Protein AF-A0A0G1K4P2-F1 (afdb_monomer)

Secondary structure (DSSP, 8-state):
---HHHHHHHHHHHHHHHTT--EEEEEEGGGGT-SS-SEEEEEEEES--HHHHHHHHHHHHSS--SSEEEEEETTS-------

Radius of gyration: 13.03 Å; Cα contacts (8 Å, |Δi|>4): 101; chains: 1; bounding box: 28×40×28 Å

Structure (mmCIF, N/CA/C/O backbone):
data_AF-A0A0G1K4P2-F1
#
_entry.id   AF-A0A0G1K4P2-F1
#
loop_
_atom_site.group_PDB
_atom_site.id
_atom_site.type_symbol
_atom_site.label_atom_id
_atom_site.label_alt_id
_atom_site.label_comp_id
_atom_site.label_asym_id
_atom_site.label_entity_id
_atom_site.label_seq_id
_atom_site.pdbx_PDB_ins_code
_atom_site.Cartn_x
_atom_site.Cartn_y
_atom_site.Cartn_z
_atom_site.occupancy
_atom_site.B_iso_or_equiv
_atom_site.auth_seq_id
_atom_site.auth_comp_id
_atom_site.auth_asym_id
_atom_site.auth_atom_id
_atom_site.pdbx_PDB_model_num
ATOM 1 N N . MET A 1 1 ? 14.752 -7.034 -8.127 1.00 88.62 1 MET A N 1
ATOM 2 C CA . MET A 1 1 ? 14.058 -6.879 -6.831 1.00 88.62 1 MET A CA 1
ATOM 3 C C . MET A 1 1 ? 13.504 -5.469 -6.752 1.00 88.62 1 MET A C 1
ATOM 5 O O . MET A 1 1 ? 14.030 -4.594 -7.435 1.00 88.62 1 MET A O 1
ATOM 9 N N . ILE A 1 2 ? 12.475 -5.226 -5.940 1.00 92.31 2 ILE A N 1
ATOM 10 C CA . ILE A 1 2 ? 11.949 -3.873 -5.735 1.00 92.31 2 ILE A CA 1
ATOM 11 C C . ILE A 1 2 ? 13.021 -2.925 -5.182 1.00 92.31 2 ILE A C 1
ATOM 13 O O . ILE A 1 2 ? 13.743 -3.253 -4.242 1.00 92.31 2 ILE A O 1
ATOM 17 N N . GLU A 1 3 ? 13.121 -1.735 -5.773 1.00 93.0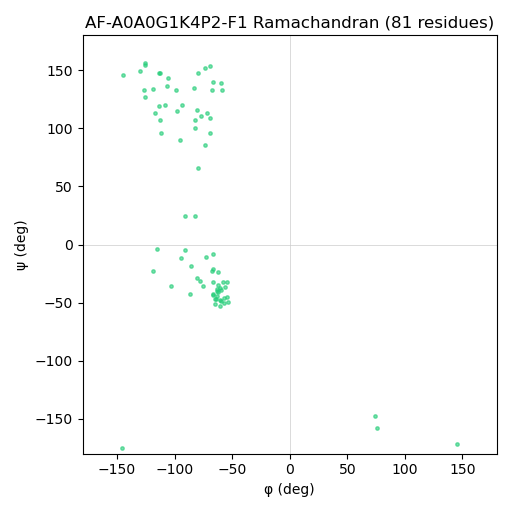6 3 GLU A N 1
ATOM 18 C CA . GLU A 1 3 ? 14.075 -0.715 -5.339 1.00 93.06 3 GLU A CA 1
ATOM 19 C C . GLU A 1 3 ? 13.570 0.055 -4.108 1.00 93.06 3 GLU A C 1
ATOM 21 O O . GLU A 1 3 ? 12.379 0.350 -3.968 1.00 93.06 3 GLU A O 1
ATOM 26 N N . GLU A 1 4 ? 14.495 0.475 -3.243 1.00 93.25 4 GLU A N 1
ATOM 27 C CA . GLU A 1 4 ? 14.206 1.172 -1.980 1.00 93.25 4 GLU A CA 1
ATOM 28 C C . GLU A 1 4 ? 13.403 2.472 -2.156 1.00 93.25 4 GLU A C 1
ATOM 30 O O . GLU A 1 4 ? 12.563 2.824 -1.319 1.00 93.25 4 GLU A O 1
ATOM 35 N N . GLN A 1 5 ? 13.597 3.170 -3.276 1.00 95.25 5 GLN A N 1
ATOM 36 C CA . GLN A 1 5 ? 12.828 4.372 -3.598 1.00 95.25 5 GLN A CA 1
ATOM 37 C C . GLN A 1 5 ? 11.321 4.090 -3.700 1.00 95.25 5 GLN A C 1
ATOM 39 O O . GLN A 1 5 ? 10.504 4.891 -3.237 1.00 95.25 5 GLN A O 1
ATOM 44 N N . TYR A 1 6 ? 10.942 2.929 -4.239 1.00 94.38 6 TYR A N 1
ATOM 45 C CA . TYR A 1 6 ? 9.546 2.521 -4.362 1.00 94.38 6 TYR A CA 1
ATOM 46 C C . TYR A 1 6 ? 8.975 2.085 -3.014 1.00 94.38 6 TYR A C 1
ATOM 48 O O . TYR A 1 6 ? 7.835 2.428 -2.710 1.00 94.38 6 TYR A O 1
ATOM 56 N N . LEU A 1 7 ? 9.781 1.444 -2.162 1.00 93.06 7 LEU A N 1
ATOM 57 C CA . LEU A 1 7 ? 9.409 1.123 -0.778 1.00 93.06 7 LEU A CA 1
ATOM 58 C C . LEU A 1 7 ? 9.091 2.385 0.030 1.00 93.06 7 LEU A C 1
ATOM 60 O O . LEU A 1 7 ? 8.043 2.493 0.669 1.00 93.06 7 LEU A O 1
ATOM 64 N N . THR A 1 8 ? 9.978 3.376 -0.051 1.00 93.25 8 THR A N 1
ATOM 65 C CA . THR A 1 8 ? 9.819 4.663 0.635 1.00 93.25 8 THR A CA 1
ATOM 66 C C . THR A 1 8 ? 8.593 5.412 0.122 1.00 93.25 8 THR A C 1
ATOM 68 O O . THR A 1 8 ? 7.833 6.000 0.902 1.00 93.25 8 THR A O 1
ATOM 71 N N . LYS A 1 9 ? 8.363 5.363 -1.197 1.00 94.31 9 LYS A N 1
ATOM 72 C CA . LYS A 1 9 ? 7.190 5.974 -1.814 1.00 94.31 9 LYS A CA 1
ATOM 73 C C . LYS A 1 9 ? 5.899 5.293 -1.362 1.00 94.31 9 LYS A C 1
ATOM 75 O O . LYS A 1 9 ? 4.984 6.010 -0.969 1.00 94.31 9 LYS A O 1
ATOM 80 N N . LEU A 1 10 ? 5.836 3.960 -1.363 1.00 93.81 10 LEU A N 1
ATOM 81 C CA . LEU A 1 10 ? 4.671 3.200 -0.892 1.00 93.81 10 LEU A CA 1
ATOM 82 C C . LEU A 1 10 ? 4.333 3.548 0.552 1.00 93.81 10 LEU A C 1
ATOM 84 O O . LEU A 1 10 ? 3.200 3.932 0.831 1.00 93.81 10 LEU A O 1
ATOM 88 N N . LYS A 1 11 ? 5.328 3.509 1.444 1.00 90.50 11 LYS A N 1
ATOM 89 C CA . LYS A 1 11 ? 5.151 3.890 2.848 1.00 90.50 11 LYS A CA 1
ATOM 90 C C . LYS A 1 11 ? 4.546 5.289 2.980 1.00 90.50 11 LYS A C 1
ATOM 92 O O . LYS A 1 11 ? 3.535 5.456 3.652 1.00 90.50 11 LYS A O 1
ATOM 97 N N . SER A 1 12 ? 5.115 6.269 2.276 1.00 91.81 12 SER A N 1
ATOM 98 C CA . SER A 1 12 ? 4.638 7.657 2.319 1.00 91.81 12 SER A CA 1
ATOM 99 C C . SER A 1 12 ? 3.204 7.805 1.796 1.00 91.81 12 SER A C 1
ATOM 101 O O . SER A 1 12 ? 2.419 8.561 2.360 1.00 91.81 12 SER A O 1
ATOM 103 N N . LEU A 1 13 ? 2.855 7.107 0.709 1.00 93.38 13 LEU A N 1
ATOM 104 C CA . LEU A 1 13 ? 1.508 7.148 0.132 1.00 93.38 13 LEU A CA 1
ATOM 105 C C . LEU A 1 13 ? 0.475 6.527 1.072 1.00 93.38 13 LEU A C 1
ATOM 107 O O . LEU A 1 13 ? -0.599 7.095 1.261 1.00 93.38 13 LEU A O 1
ATOM 111 N N . ILE A 1 14 ? 0.817 5.398 1.692 1.00 91.44 14 ILE A N 1
ATOM 112 C CA . ILE A 1 14 ? -0.059 4.724 2.648 1.00 91.44 14 ILE A CA 1
ATOM 113 C C . ILE A 1 14 ? -0.267 5.616 3.873 1.00 91.44 14 ILE A C 1
ATOM 115 O O . ILE A 1 14 ? -1.412 5.918 4.196 1.00 91.44 14 ILE A O 1
ATOM 119 N N . GLU A 1 15 ? 0.806 6.128 4.487 1.00 89.12 15 GLU A N 1
ATOM 120 C CA . GLU A 1 15 ? 0.738 7.043 5.640 1.00 89.12 15 GLU A CA 1
ATOM 121 C C . GLU A 1 15 ? -0.092 8.306 5.344 1.00 89.12 15 GLU A C 1
ATOM 123 O O . GLU A 1 15 ? -0.835 8.777 6.203 1.00 89.12 15 GLU A O 1
ATOM 128 N N . GLN A 1 16 ? -0.030 8.845 4.121 1.00 91.31 16 GLN A N 1
ATOM 129 C CA . GLN A 1 16 ? -0.868 9.982 3.716 1.00 91.31 16 GLN A CA 1
ATOM 130 C C . GLN A 1 16 ? -2.360 9.640 3.648 1.00 91.31 16 GLN A C 1
ATOM 132 O O . GLN A 1 16 ? -3.189 10.519 3.881 1.00 91.31 16 GLN A O 1
ATOM 137 N N . LYS A 1 17 ? -2.713 8.397 3.303 1.00 89.56 17 LYS A N 1
ATOM 138 C CA . LYS A 1 17 ? -4.107 7.961 3.150 1.00 89.56 17 LYS A CA 1
ATOM 139 C C . LYS A 1 17 ? -4.733 7.493 4.452 1.00 89.56 17 LYS A C 1
ATOM 141 O O . LYS A 1 17 ? -5.871 7.857 4.728 1.00 89.56 17 LYS A O 1
ATOM 146 N N . ILE A 1 18 ? -4.001 6.727 5.253 1.00 87.81 18 ILE A N 1
ATOM 147 C CA . ILE A 1 18 ? -4.525 6.185 6.513 1.00 87.81 18 ILE A CA 1
ATOM 148 C C . ILE A 1 18 ? -4.186 7.051 7.727 1.00 87.81 18 ILE A C 1
ATOM 150 O O . ILE A 1 18 ? -4.732 6.830 8.800 1.00 87.81 18 ILE A O 1
ATOM 154 N N . GLY A 1 19 ? -3.298 8.038 7.590 1.00 83.88 19 GLY A N 1
ATOM 155 C CA . GLY A 1 19 ? -2.840 8.858 8.705 1.00 83.88 19 GLY A CA 1
ATOM 156 C C . GLY A 1 19 ? -1.880 8.106 9.631 1.00 83.88 19 GLY A C 1
ATOM 157 O O . GLY A 1 19 ? -1.087 7.275 9.197 1.00 83.88 19 GLY A O 1
ATOM 158 N N . LYS A 1 20 ? -1.92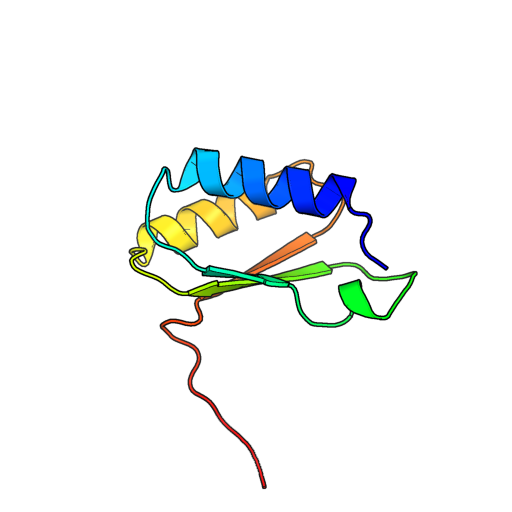8 8.427 10.930 1.00 76.44 20 LYS A N 1
ATOM 159 C CA . LYS A 1 20 ? -1.046 7.845 11.963 1.00 76.44 20 LYS A CA 1
ATOM 160 C C . LYS A 1 20 ? -1.631 6.593 12.627 1.00 76.44 20 LYS A C 1
ATOM 162 O O . LYS A 1 20 ? -1.288 6.303 13.773 1.00 76.44 20 LYS A O 1
ATOM 167 N N . GLU A 1 21 ? -2.532 5.891 11.945 1.00 81.19 21 GLU A N 1
ATOM 168 C CA . GLU A 1 21 ? -3.100 4.650 12.470 1.00 81.19 21 GLU A CA 1
ATOM 169 C C . GLU A 1 21 ? -1.987 3.618 12.723 1.00 81.19 21 GLU A C 1
ATOM 171 O O . GLU A 1 21 ? -1.055 3.507 11.916 1.00 81.19 21 GLU A O 1
ATOM 176 N N . PRO A 1 22 ? -2.037 2.864 13.836 1.00 82.75 22 PRO A N 1
ATOM 177 C CA . PRO A 1 22 ? -1.030 1.865 14.156 1.00 82.75 22 PRO A CA 1
ATOM 178 C C . PRO A 1 22 ? -1.212 0.642 13.251 1.00 82.75 22 PRO A C 1
ATOM 180 O O . PRO A 1 22 ? -1.876 -0.331 13.612 1.00 82.75 22 PRO A O 1
ATOM 183 N N . VAL A 1 23 ? -0.612 0.698 12.063 1.00 89.25 23 VAL A N 1
ATOM 184 C CA . VAL A 1 23 ? -0.590 -0.408 11.104 1.00 89.25 23 VAL A CA 1
ATOM 185 C C . VAL A 1 23 ? 0.816 -0.962 10.922 1.00 89.25 23 VAL A C 1
ATOM 187 O O . VAL A 1 23 ? 1.814 -0.240 10.978 1.00 89.25 23 VAL A O 1
ATOM 190 N N . LYS A 1 24 ? 0.894 -2.261 10.660 1.00 90.88 24 LYS A N 1
ATOM 191 C CA . LYS A 1 24 ? 2.078 -2.913 10.114 1.00 90.88 24 LYS A CA 1
ATOM 192 C C . LYS A 1 24 ? 1.884 -3.073 8.617 1.00 90.88 24 LYS A C 1
ATOM 194 O O . LYS A 1 24 ? 0.838 -3.537 8.171 1.00 90.88 24 LYS A O 1
ATOM 199 N N . ILE A 1 25 ? 2.916 -2.707 7.868 1.00 90.19 25 ILE A N 1
ATOM 200 C CA . ILE A 1 25 ? 2.975 -2.865 6.418 1.00 90.19 25 ILE A CA 1
ATOM 201 C C . ILE A 1 25 ? 4.147 -3.781 6.115 1.00 90.19 25 ILE A C 1
ATOM 203 O O . ILE A 1 25 ? 5.239 -3.597 6.659 1.00 90.19 25 ILE A O 1
ATOM 207 N N . PHE A 1 26 ? 3.927 -4.756 5.250 1.00 90.62 26 PHE A N 1
ATOM 208 C CA . PHE A 1 26 ? 4.964 -5.672 4.813 1.00 90.62 26 PHE A CA 1
ATOM 209 C C . PHE A 1 26 ? 4.745 -6.039 3.354 1.00 90.62 26 PHE A C 1
ATOM 211 O O . P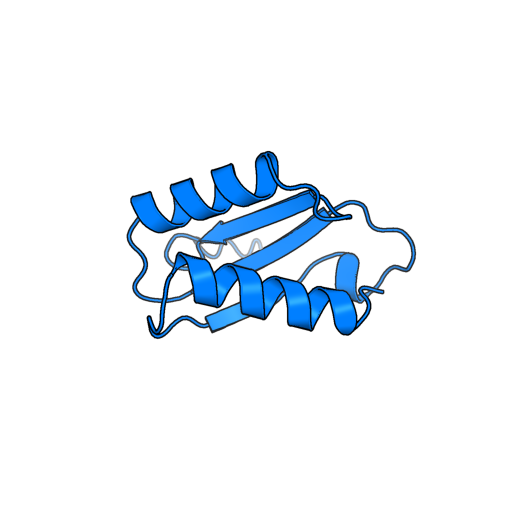HE A 1 26 ? 3.619 -6.125 2.877 1.00 90.62 26 PHE A O 1
ATOM 218 N N . ILE A 1 27 ? 5.850 -6.229 2.647 1.00 92.25 27 ILE A N 1
ATOM 219 C CA . ILE A 1 27 ? 5.846 -6.675 1.259 1.00 92.25 27 ILE A CA 1
ATOM 220 C C . ILE A 1 27 ? 6.287 -8.124 1.246 1.00 92.25 27 ILE A C 1
ATOM 222 O O . ILE A 1 27 ? 7.142 -8.525 2.036 1.00 92.25 27 ILE A O 1
ATOM 226 N N . TYR A 1 28 ? 5.688 -8.903 0.362 1.00 88.81 28 TYR A N 1
ATOM 227 C CA . TYR A 1 28 ? 6.045 -10.295 0.144 1.00 88.81 28 TYR A CA 1
ATOM 228 C C . TYR A 1 28 ? 5.877 -10.651 -1.331 1.00 88.81 28 TYR A C 1
ATOM 230 O O . TYR A 1 28 ? 5.651 -9.793 -2.186 1.00 88.81 28 TYR A O 1
ATOM 238 N N . GLY A 1 29 ? 6.072 -11.931 -1.632 1.00 88.38 29 GLY A N 1
ATOM 239 C CA . GLY A 1 29 ? 5.937 -12.443 -2.982 1.00 88.38 29 GLY A CA 1
ATOM 240 C C . GLY A 1 29 ? 7.115 -12.074 -3.878 1.00 88.38 29 GLY A C 1
ATOM 241 O O . GLY A 1 29 ? 8.241 -11.831 -3.436 1.00 88.38 29 GLY A O 1
ATOM 242 N N . SER A 1 30 ? 6.851 -12.094 -5.182 1.00 89.31 30 SE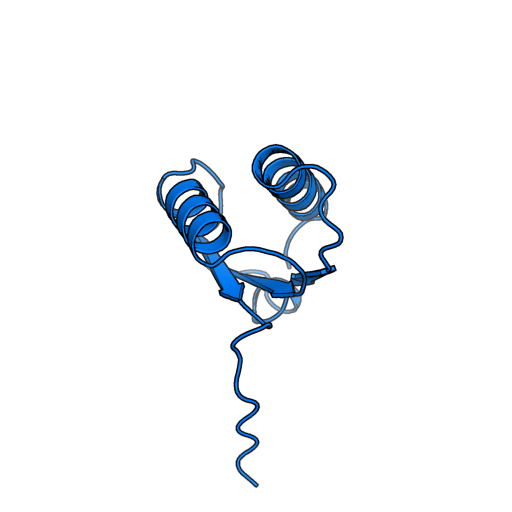R A N 1
ATOM 243 C CA . SER A 1 30 ? 7.901 -12.153 -6.202 1.00 89.31 30 SER A CA 1
ATOM 244 C C . SER A 1 30 ? 8.773 -10.895 -6.287 1.00 89.31 30 SER A C 1
ATOM 246 O O . SER A 1 30 ? 9.927 -10.981 -6.712 1.00 89.31 30 SER A O 1
ATOM 248 N N . SER A 1 31 ? 8.258 -9.751 -5.826 1.00 91.94 31 SER A N 1
ATOM 249 C CA . SER A 1 31 ? 8.951 -8.457 -5.829 1.00 91.94 31 SER A CA 1
ATOM 250 C C . SER A 1 31 ? 10.231 -8.436 -4.978 1.00 91.94 31 SER A C 1
ATOM 252 O O . SER A 1 31 ? 11.149 -7.658 -5.256 1.00 91.94 31 SER A O 1
ATOM 254 N N . LEU A 1 32 ? 10.339 -9.327 -3.984 1.00 90.88 32 LEU A N 1
ATOM 255 C CA . LEU A 1 32 ? 11.522 -9.457 -3.127 1.00 90.88 32 LEU A CA 1
ATOM 256 C C . LEU A 1 32 ? 12.611 -10.364 -3.704 1.00 90.88 32 LEU A C 1
ATOM 258 O O . LEU A 1 32 ? 13.749 -10.291 -3.260 1.00 90.88 32 LEU A O 1
ATOM 262 N N . GLU A 1 33 ? 12.289 -11.220 -4.671 1.00 89.62 33 GLU A N 1
ATOM 263 C CA . GLU A 1 33 ? 13.211 -12.265 -5.143 1.00 89.62 33 GLU A CA 1
ATOM 264 C C . GLU A 1 33 ? 13.566 -12.123 -6.623 1.00 89.62 33 GLU A C 1
ATOM 266 O O . GLU A 1 33 ? 14.585 -12.644 -7.073 1.00 89.62 33 GLU A O 1
ATOM 271 N N . ARG A 1 34 ? 12.721 -11.442 -7.403 1.00 91.00 34 ARG A N 1
ATOM 272 C CA . ARG A 1 34 ? 12.846 -11.373 -8.860 1.00 91.00 34 ARG A CA 1
ATOM 273 C C . ARG A 1 34 ? 13.186 -9.972 -9.329 1.00 91.00 34 ARG A C 1
ATOM 275 O O . ARG A 1 34 ? 12.747 -8.971 -8.766 1.00 91.00 34 ARG A O 1
ATOM 282 N N . ASP A 1 35 ? 13.947 -9.904 -10.414 1.00 86.38 35 ASP A N 1
ATOM 283 C CA . ASP A 1 35 ? 14.212 -8.651 -11.127 1.00 86.38 35 ASP A CA 1
ATOM 284 C C . ASP A 1 35 ? 13.066 -8.261 -12.057 1.00 86.38 35 ASP A C 1
ATOM 286 O O . ASP A 1 35 ? 12.787 -7.080 -12.216 1.00 86.38 35 ASP A O 1
ATOM 290 N N . ASN A 1 36 ? 12.337 -9.253 -12.571 1.00 87.69 36 ASN A N 1
ATOM 291 C CA . ASN A 1 36 ? 11.152 -9.057 -13.396 1.00 87.69 36 ASN A CA 1
ATOM 292 C C . ASN A 1 36 ? 9.911 -9.526 -12.625 1.00 87.69 36 ASN A C 1
ATOM 294 O O . ASN A 1 36 ? 9.592 -10.717 -12.612 1.00 87.69 36 ASN A O 1
ATOM 298 N N . PHE A 1 37 ? 9.227 -8.588 -11.977 1.00 93.06 37 PHE A N 1
ATOM 299 C CA . PHE A 1 37 ? 7.931 -8.778 -11.324 1.00 93.06 37 PHE A CA 1
ATOM 300 C C . PHE A 1 37 ? 6.942 -7.740 -11.862 1.00 93.06 37 PHE A C 1
ATOM 302 O O . PHE A 1 37 ? 7.345 -6.692 -12.368 1.00 93.06 37 PHE A O 1
ATOM 309 N N . ARG A 1 38 ? 5.647 -8.056 -11.812 1.00 89.62 38 ARG A N 1
ATOM 310 C CA . ARG A 1 38 ? 4.583 -7.192 -12.350 1.00 89.62 38 ARG A CA 1
ATOM 311 C C . ARG A 1 38 ? 3.845 -6.447 -11.242 1.00 89.62 38 ARG A C 1
ATOM 313 O O . ARG A 1 38 ? 3.430 -5.305 -11.434 1.00 89.62 38 ARG A O 1
ATOM 320 N N . ASP A 1 39 ? 3.687 -7.114 -10.113 1.00 93.94 39 ASP A N 1
ATOM 321 C CA . ASP A 1 39 ? 2.920 -6.690 -8.963 1.00 93.94 39 ASP A CA 1
ATOM 322 C C . ASP A 1 39 ? 3.751 -6.716 -7.678 1.00 93.94 39 ASP A C 1
ATOM 324 O O . ASP A 1 39 ? 4.777 -7.391 -7.557 1.00 93.94 39 ASP A O 1
ATOM 328 N N . ILE A 1 40 ? 3.307 -5.913 -6.721 1.00 95.75 40 ILE A N 1
ATOM 329 C CA . ILE A 1 40 ? 3.824 -5.873 -5.362 1.00 95.75 40 ILE A CA 1
ATOM 330 C C . ILE A 1 40 ? 2.678 -6.284 -4.449 1.00 95.75 40 ILE A C 1
ATOM 332 O O . ILE A 1 40 ? 1.700 -5.545 -4.312 1.00 95.75 40 ILE A O 1
ATOM 336 N N . ASP A 1 41 ? 2.833 -7.437 -3.808 1.00 94.94 41 ASP A N 1
ATOM 337 C CA . ASP A 1 41 ? 1.914 -7.898 -2.776 1.00 94.94 41 ASP A CA 1
ATOM 338 C C . ASP A 1 41 ? 2.205 -7.136 -1.481 1.00 94.94 41 ASP A C 1
ATOM 340 O O . ASP A 1 41 ? 3.267 -7.294 -0.864 1.00 94.94 41 ASP A O 1
ATOM 344 N N . LEU A 1 42 ? 1.274 -6.271 -1.088 1.00 94.81 42 LEU A N 1
ATOM 345 C CA . LEU A 1 42 ? 1.396 -5.401 0.070 1.00 94.81 42 LEU A CA 1
ATOM 346 C C . LEU A 1 42 ? 0.392 -5.821 1.145 1.00 94.81 42 LEU A C 1
ATOM 348 O O . LEU A 1 42 ? -0.816 -5.600 1.046 1.00 94.81 42 LEU A O 1
ATOM 352 N N . GLY A 1 43 ? 0.922 -6.425 2.202 1.00 93.62 43 GLY A N 1
ATOM 353 C CA . GLY A 1 43 ? 0.170 -6.815 3.382 1.00 93.62 43 GLY A CA 1
ATOM 354 C C . GLY A 1 43 ? -0.001 -5.655 4.342 1.00 93.62 43 GLY A C 1
ATOM 355 O O . GLY A 1 43 ? 0.961 -4.942 4.648 1.00 93.62 43 GLY A O 1
ATOM 356 N N . ILE A 1 44 ? -1.223 -5.495 4.842 1.00 93.00 44 ILE A N 1
ATOM 357 C CA . ILE A 1 44 ? -1.552 -4.525 5.884 1.00 93.00 44 ILE A CA 1
ATOM 358 C C . ILE A 1 44 ? -2.245 -5.247 7.036 1.00 93.00 44 ILE A C 1
ATOM 360 O O . ILE A 1 44 ? -3.235 -5.945 6.839 1.00 93.00 44 ILE A O 1
ATOM 364 N N . GLU A 1 45 ? -1.723 -5.061 8.245 1.00 91.88 45 GLU A N 1
ATOM 365 C CA . GLU A 1 45 ? -2.300 -5.564 9.495 1.00 91.88 45 GLU A CA 1
ATOM 366 C C . GLU A 1 45 ? -2.459 -4.398 10.475 1.00 91.88 45 GLU A C 1
ATOM 368 O O . GLU A 1 45 ? -1.528 -3.616 10.668 1.00 91.88 45 GLU A O 1
ATOM 373 N N . GLY A 1 46 ? -3.616 -4.273 11.125 1.00 90.00 46 GLY A N 1
ATOM 374 C CA . GLY A 1 46 ? -3.864 -3.199 12.087 1.00 90.00 46 GLY A CA 1
ATOM 375 C C . GLY A 1 46 ? -5.303 -2.705 12.080 1.00 90.00 46 GLY A C 1
ATOM 376 O O . GLY A 1 46 ? -6.176 -3.281 11.434 1.00 90.00 46 GLY A O 1
ATOM 377 N N . GLN A 1 47 ? -5.550 -1.615 12.808 1.00 88.81 47 GLN A N 1
ATOM 378 C CA . GLN A 1 47 ? -6.891 -1.064 13.016 1.00 88.81 47 GLN A CA 1
ATOM 379 C C . GLN A 1 47 ? -7.368 -0.227 11.821 1.00 88.81 47 GLN A C 1
ATOM 381 O O . GLN A 1 47 ? -7.563 0.979 11.926 1.00 88.81 47 GLN A O 1
ATOM 386 N N . LEU A 1 48 ? -7.568 -0.875 10.675 1.00 89.75 48 LEU A N 1
ATOM 387 C CA . LEU A 1 48 ? -8.215 -0.269 9.516 1.00 89.75 48 LEU A CA 1
ATOM 388 C C . LEU A 1 48 ? -9.620 -0.831 9.344 1.00 89.75 48 LEU A C 1
ATOM 390 O O . LEU A 1 48 ? -9.856 -2.034 9.432 1.00 89.75 48 LEU A O 1
ATOM 394 N N . SER A 1 49 ? -10.568 0.057 9.069 1.00 91.38 49 SER A N 1
ATOM 395 C CA . SER A 1 49 ? -11.897 -0.346 8.624 1.00 91.38 49 SER A CA 1
ATOM 396 C C . SER A 1 49 ? -11.838 -0.944 7.215 1.00 91.38 49 SER A C 1
ATOM 398 O O . SER A 1 49 ? -11.003 -0.561 6.394 1.00 91.38 49 SER A O 1
ATOM 400 N N . ALA A 1 50 ? -12.794 -1.816 6.888 1.00 91.44 50 ALA A N 1
ATOM 401 C CA . ALA A 1 50 ? -12.937 -2.360 5.535 1.00 91.44 50 ALA A CA 1
ATOM 402 C C . ALA A 1 50 ? -13.052 -1.258 4.463 1.00 91.44 50 ALA A C 1
ATOM 404 O O . ALA A 1 50 ? -12.555 -1.414 3.352 1.00 91.44 50 ALA A O 1
ATOM 405 N N . ARG A 1 51 ? -13.654 -0.113 4.817 1.00 93.19 51 ARG A N 1
ATOM 406 C CA . ARG A 1 51 ? -13.729 1.063 3.946 1.00 93.19 51 ARG A CA 1
ATOM 407 C C . ARG A 1 51 ? -12.346 1.639 3.642 1.00 93.19 51 ARG A C 1
ATOM 409 O O . ARG A 1 51 ? -12.058 1.882 2.480 1.00 93.19 51 ARG A O 1
ATOM 416 N N . GLN A 1 52 ? -11.492 1.818 4.650 1.00 92.75 52 GLN A N 1
ATOM 417 C CA .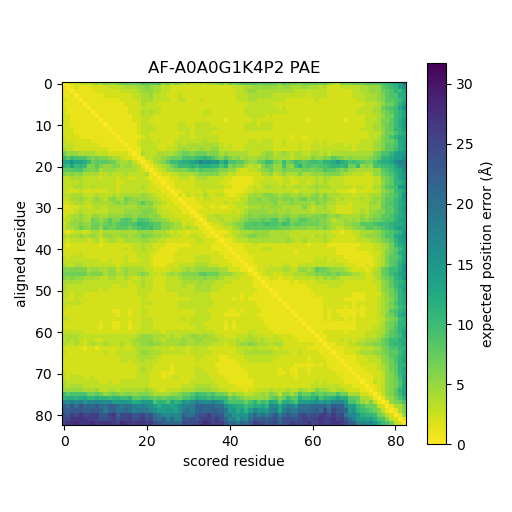 GLN A 1 52 ? -10.129 2.327 4.444 1.00 92.75 52 GLN A CA 1
ATOM 418 C C . GLN A 1 52 ? -9.294 1.377 3.578 1.00 92.75 52 GLN A C 1
ATOM 420 O O . GLN A 1 52 ? -8.535 1.833 2.729 1.00 92.75 52 GLN A O 1
ATOM 425 N N . ILE A 1 53 ? -9.459 0.061 3.750 1.00 94.25 53 ILE A N 1
ATOM 426 C CA . ILE A 1 53 ? -8.820 -0.932 2.876 1.00 94.25 53 ILE A CA 1
ATOM 427 C C . ILE A 1 53 ? -9.332 -0.808 1.430 1.00 94.25 53 ILE A C 1
ATOM 429 O O . ILE A 1 53 ? -8.524 -0.829 0.505 1.00 94.25 53 ILE A O 1
ATOM 433 N N . SER A 1 54 ? -10.646 -0.647 1.224 1.00 94.69 54 SER A N 1
ATOM 434 C CA . SER A 1 54 ? -11.232 -0.434 -0.113 1.00 94.69 54 SER A CA 1
ATOM 435 C C . SER A 1 54 ? -10.696 0.836 -0.771 1.00 94.69 54 SER A C 1
ATOM 437 O O . SER A 1 54 ? -10.221 0.786 -1.898 1.00 94.69 54 SER A O 1
ATOM 439 N N . GLU A 1 55 ? -10.680 1.953 -0.041 1.00 95.06 55 GLU A N 1
ATOM 440 C CA . GLU A 1 55 ? -10.175 3.240 -0.536 1.00 95.06 55 GLU A CA 1
ATOM 441 C C . GLU A 1 55 ? -8.680 3.171 -0.893 1.00 95.06 55 GLU A C 1
ATOM 443 O O . GLU A 1 55 ? -8.241 3.797 -1.858 1.00 95.06 55 GLU A O 1
ATOM 448 N N . LEU A 1 56 ? -7.883 2.396 -0.148 1.00 95.06 56 LEU A N 1
ATOM 449 C CA . LEU A 1 56 ? -6.486 2.137 -0.500 1.00 95.06 56 LEU A CA 1
ATOM 450 C C . LEU A 1 56 ? -6.358 1.314 -1.789 1.00 95.06 56 LEU A C 1
ATOM 452 O O . LEU A 1 56 ? -5.509 1.637 -2.617 1.00 95.06 56 LEU A O 1
ATOM 456 N N . ARG A 1 57 ? -7.177 0.269 -1.964 1.00 96.06 57 ARG A N 1
ATOM 457 C CA . ARG A 1 57 ? -7.189 -0.550 -3.190 1.00 96.06 57 ARG A CA 1
ATOM 458 C C . ARG A 1 57 ? -7.536 0.295 -4.408 1.00 96.06 57 ARG A C 1
ATOM 460 O O . ARG A 1 57 ? -6.740 0.355 -5.338 1.00 96.06 57 ARG A O 1
ATOM 467 N N . GLU A 1 58 ? -8.649 1.019 -4.340 1.00 96.56 58 GLU A N 1
ATOM 468 C CA . GLU A 1 58 ? -9.100 1.943 -5.388 1.00 96.56 58 GLU A CA 1
ATOM 469 C C . GLU A 1 58 ? -8.010 2.970 -5.725 1.00 96.56 58 GLU A C 1
ATOM 471 O O . GLU A 1 58 ? -7.678 3.183 -6.890 1.00 96.56 58 GLU A O 1
ATOM 476 N N . TYR A 1 59 ? -7.372 3.551 -4.701 1.00 96.00 59 TYR A N 1
ATOM 477 C CA . TYR A 1 59 ? -6.283 4.501 -4.901 1.00 96.00 59 TYR A CA 1
ATOM 478 C C . TYR A 1 59 ? -5.127 3.916 -5.717 1.00 96.00 59 TYR A C 1
ATOM 480 O O . TYR A 1 59 ? -4.619 4.597 -6.606 1.00 96.00 59 TYR A O 1
ATOM 488 N N . PHE A 1 60 ? -4.681 2.694 -5.413 1.00 95.94 60 PHE A N 1
ATOM 489 C CA . PHE A 1 60 ? -3.555 2.095 -6.125 1.00 95.94 60 PHE A CA 1
ATOM 490 C C . PHE A 1 60 ? -3.932 1.552 -7.505 1.00 95.94 60 PHE A C 1
ATOM 492 O O . PHE A 1 60 ? -3.098 1.646 -8.406 1.00 95.94 60 PHE A O 1
ATOM 499 N N . GLU A 1 61 ? -5.162 1.069 -7.692 1.00 95.31 61 GLU A N 1
ATOM 500 C CA . GLU A 1 61 ? -5.700 0.675 -9.002 1.00 95.31 61 GLU A CA 1
ATOM 50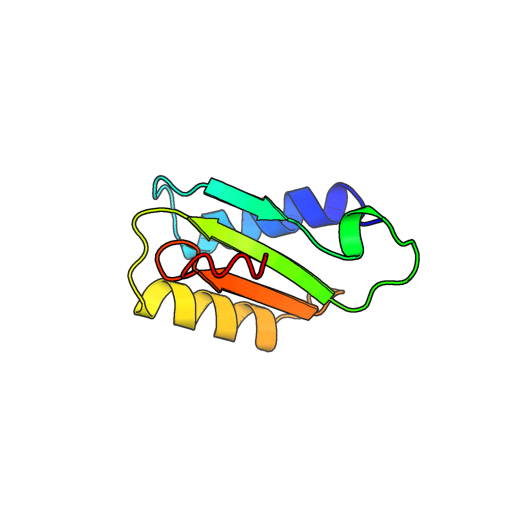1 C C . GLU A 1 61 ? -5.716 1.850 -9.990 1.00 95.31 61 GLU A C 1
ATOM 503 O O . GLU A 1 61 ? -5.369 1.683 -11.159 1.00 95.31 61 GLU A O 1
ATOM 508 N N . GLU A 1 62 ? -6.057 3.050 -9.516 1.00 94.69 62 GLU A N 1
ATOM 509 C CA . GLU A 1 62 ? -6.083 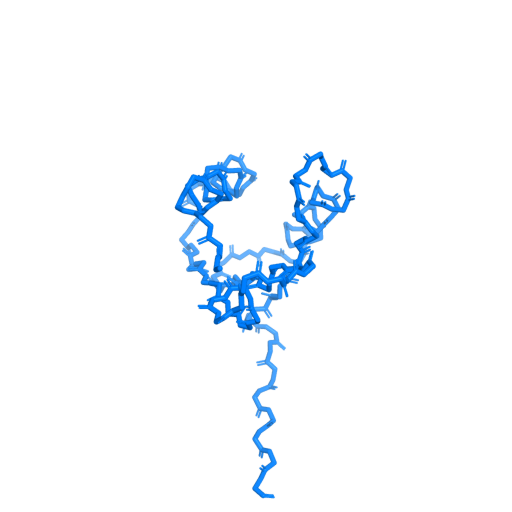4.275 -10.326 1.00 94.69 62 GLU A CA 1
ATOM 510 C C . GLU A 1 62 ? -4.751 5.048 -10.316 1.00 94.69 62 GLU A C 1
ATOM 512 O O . GLU A 1 62 ? -4.600 6.066 -11.002 1.00 94.69 62 GLU A O 1
ATOM 517 N N . SER A 1 63 ? -3.767 4.604 -9.529 1.00 93.12 63 SER A N 1
ATOM 518 C CA . SER A 1 63 ? -2.507 5.328 -9.374 1.00 93.12 63 SER A CA 1
ATOM 519 C C . SER A 1 63 ? -1.604 5.205 -10.599 1.00 93.12 63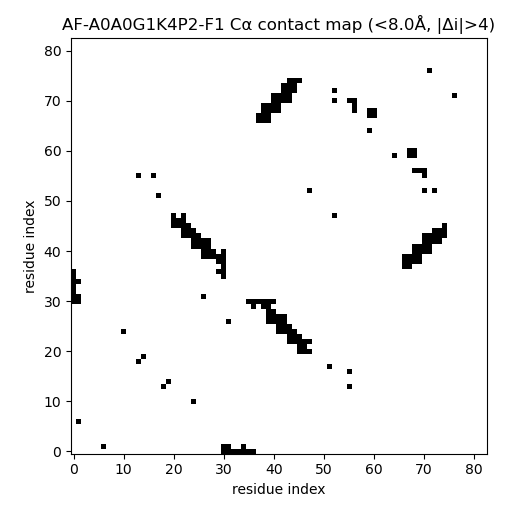 SER A C 1
ATOM 521 O O . SER A 1 63 ? -1.551 4.190 -11.286 1.00 93.12 63 SER A O 1
ATOM 523 N N . THR A 1 64 ? -0.767 6.219 -10.811 1.00 94.00 64 THR A N 1
ATO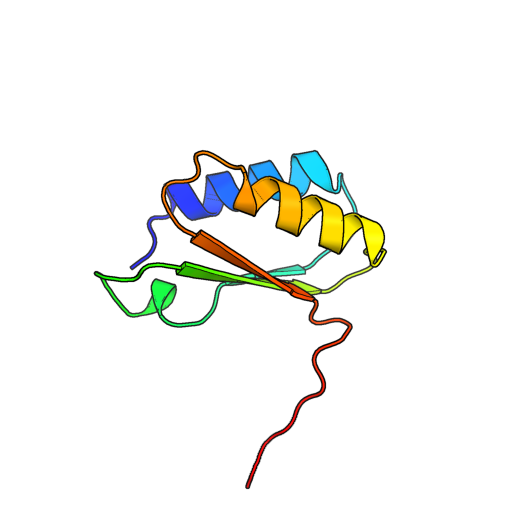M 524 C CA . THR A 1 64 ? 0.347 6.155 -11.769 1.00 94.00 64 THR A CA 1
ATOM 525 C C . THR A 1 64 ? 1.582 5.474 -11.168 1.00 94.00 64 THR A C 1
ATOM 527 O O . THR A 1 64 ? 2.710 5.809 -11.542 1.00 94.00 64 THR A O 1
ATOM 530 N N . PHE A 1 65 ? 1.414 4.613 -10.157 1.00 94.38 65 PHE A N 1
ATOM 531 C CA . PHE A 1 65 ? 2.545 3.920 -9.556 1.00 94.38 65 PHE A CA 1
ATOM 532 C C . PHE A 1 65 ? 3.143 2.942 -10.585 1.00 94.38 65 PHE A C 1
ATOM 534 O O . PHE A 1 65 ? 2.387 2.308 -11.318 1.00 94.38 65 PHE A O 1
ATOM 541 N N . PRO A 1 66 ? 4.477 2.797 -10.687 1.00 93.31 66 PRO A N 1
ATOM 542 C CA . PRO A 1 66 ? 5.088 2.013 -11.771 1.00 93.31 66 PRO A CA 1
ATOM 543 C C . PRO A 1 66 ? 4.815 0.503 -11.733 1.00 93.31 66 PRO A C 1
ATOM 545 O O . PRO A 1 66 ? 5.176 -0.203 -12.670 1.00 93.31 66 PRO A O 1
ATOM 548 N N . TYR A 1 67 ? 4.199 0.015 -10.657 1.00 94.25 67 TYR A N 1
ATOM 549 C CA . TYR A 1 67 ? 3.875 -1.387 -10.429 1.00 94.25 67 TYR A CA 1
ATOM 550 C C . TYR A 1 67 ? 2.412 -1.512 -10.018 1.00 94.25 67 TYR A C 1
ATOM 552 O O . TYR A 1 67 ? 1.874 -0.628 -9.349 1.00 94.25 67 TYR A O 1
ATOM 560 N N . GLN A 1 68 ? 1.794 -2.638 -10.363 1.00 95.19 68 GLN A N 1
ATOM 561 C CA . GLN A 1 68 ? 0.494 -2.987 -9.807 1.00 95.19 68 GLN A CA 1
ATOM 562 C C . GLN A 1 68 ? 0.662 -3.286 -8.311 1.00 95.19 68 GLN A C 1
ATOM 564 O O . GLN A 1 68 ? 1.578 -4.008 -7.929 1.00 95.19 68 GLN A O 1
ATOM 569 N N . ILE A 1 69 ? -0.195 -2.728 -7.460 1.00 96.44 69 ILE A N 1
ATOM 570 C CA . ILE A 1 69 ? -0.161 -2.998 -6.019 1.00 96.44 69 ILE A CA 1
ATOM 571 C C . ILE A 1 69 ? -1.371 -3.850 -5.669 1.00 96.44 69 ILE A C 1
ATOM 573 O O . ILE A 1 69 ? -2.500 -3.413 -5.886 1.00 96.44 69 ILE A O 1
ATOM 577 N N . ASP A 1 70 ? -1.136 -5.042 -5.126 1.00 95.00 70 ASP A N 1
ATOM 578 C CA . ASP A 1 70 ? -2.198 -5.864 -4.549 1.00 95.00 70 ASP A CA 1
ATOM 579 C C . ASP A 1 70 ? -2.217 -5.663 -3.031 1.00 95.00 70 ASP A C 1
ATOM 581 O O . ASP A 1 70 ? -1.247 -5.974 -2.338 1.00 95.00 70 ASP A O 1
ATOM 585 N N . ILE A 1 71 ? -3.308 -5.094 -2.509 1.00 94.56 71 ILE A N 1
ATOM 586 C CA . ILE A 1 71 ? -3.467 -4.865 -1.071 1.00 94.56 71 ILE A CA 1
ATOM 587 C C . ILE A 1 71 ? -4.205 -6.026 -0.435 1.00 94.56 71 ILE A C 1
ATOM 589 O O . ILE A 1 71 ? -5.392 -6.263 -0.690 1.00 94.56 71 ILE A O 1
ATOM 593 N N . ILE A 1 72 ? -3.529 -6.661 0.512 1.00 92.25 72 ILE A N 1
ATOM 594 C CA . ILE A 1 72 ? -4.039 -7.812 1.241 1.00 92.25 72 ILE A CA 1
ATOM 595 C C . ILE A 1 72 ? -4.247 -7.414 2.703 1.00 92.25 72 ILE A C 1
ATOM 597 O O . ILE A 1 72 ? -3.323 -7.004 3.406 1.00 92.25 72 ILE A O 1
ATOM 601 N N . ASP A 1 73 ? -5.499 -7.518 3.151 1.00 92.31 73 ASP A N 1
ATOM 602 C CA . ASP A 1 73 ? -5.900 -7.248 4.531 1.00 92.31 73 ASP A CA 1
ATOM 603 C C . ASP A 1 73 ? -5.621 -8.473 5.404 1.00 92.31 73 ASP A C 1
ATOM 605 O O . ASP A 1 73 ? -6.391 -9.438 5.426 1.00 92.31 73 ASP A O 1
ATOM 609 N N . PHE A 1 74 ? -4.519 -8.427 6.148 1.00 90.81 74 PHE A N 1
ATOM 610 C CA . PHE A 1 74 ? -4.106 -9.518 7.026 1.00 90.81 74 PHE A CA 1
ATOM 611 C C . PHE A 1 74 ? -4.965 -9.662 8.274 1.00 90.81 74 PHE A C 1
ATOM 613 O O . PHE A 1 74 ? -4.896 -10.707 8.916 1.00 90.81 74 PHE A O 1
ATOM 620 N N . ASN A 1 75 ? -5.847 -8.703 8.573 1.00 87.19 75 ASN A N 1
ATOM 621 C CA . ASN A 1 75 ? -6.866 -8.919 9.598 1.00 87.19 75 ASN A CA 1
ATOM 622 C C . ASN A 1 75 ? -7.885 -9.992 9.170 1.00 87.19 75 ASN A C 1
ATOM 624 O O . ASN A 1 75 ? -8.564 -10.565 10.020 1.00 87.19 75 ASN A O 1
ATOM 628 N N . GLN A 1 76 ? -8.002 -10.262 7.864 1.00 83.81 76 GLN A N 1
ATOM 629 C CA . GLN A 1 76 ? -8.972 -11.198 7.286 1.00 83.81 76 GLN A CA 1
ATOM 630 C C . GLN A 1 76 ? -8.331 -12.415 6.614 1.00 83.81 76 GLN A C 1
ATOM 632 O O . GLN A 1 76 ? -9.044 -13.315 6.163 1.00 83.81 76 GLN A O 1
ATOM 637 N N . VAL A 1 77 ? -6.999 -12.482 6.548 1.00 80.31 77 VAL A N 1
ATOM 638 C CA . VAL A 1 77 ? -6.313 -13.653 5.999 1.00 80.31 77 VAL A CA 1
ATOM 639 C C . VAL A 1 77 ? -6.508 -14.830 6.950 1.00 80.31 77 VAL A C 1
ATOM 641 O O . VAL A 1 77 ? -5.938 -14.902 8.036 1.00 80.31 77 VAL A O 1
ATOM 644 N N . MET A 1 78 ? -7.313 -15.793 6.515 1.00 68.25 78 MET A N 1
ATOM 645 C CA . MET A 1 78 ? -7.445 -17.072 7.194 1.00 68.25 78 MET A CA 1
ATOM 646 C C . MET A 1 78 ? -6.257 -17.955 6.795 1.00 68.25 78 MET A C 1
ATOM 648 O O . MET A 1 78 ? -6.093 -18.292 5.622 1.00 68.25 78 MET A O 1
ATOM 652 N N . LEU A 1 79 ? -5.404 -18.308 7.760 1.00 63.03 79 LEU A N 1
ATOM 653 C CA . LEU A 1 79 ? -4.207 -19.113 7.517 1.00 63.03 79 LEU A CA 1
ATOM 654 C C . LEU A 1 79 ? -4.606 -20.556 7.150 1.00 63.03 79 LEU A C 1
ATOM 656 O O . LEU A 1 79 ? -4.850 -21.388 8.021 1.00 63.03 79 LEU A O 1
ATOM 660 N N . TRP A 1 80 ? -4.680 -20.867 5.857 1.00 54.94 80 TRP A N 1
ATOM 661 C CA . TRP A 1 80 ? -4.826 -22.243 5.381 1.00 54.94 80 TRP A CA 1
ATOM 662 C C . TRP A 1 80 ? -3.451 -22.810 5.035 1.00 54.94 80 TRP A C 1
ATOM 664 O O . TRP A 1 80 ? -2.994 -22.709 3.898 1.00 54.94 80 TRP A O 1
ATOM 674 N N . ILE A 1 81 ? -2.792 -23.437 6.009 1.00 63.97 81 ILE A N 1
ATOM 675 C CA . ILE A 1 81 ? -1.645 -24.303 5.720 1.00 63.97 81 ILE A CA 1
ATOM 676 C C . ILE A 1 81 ? -2.212 -25.666 5.318 1.00 63.97 81 ILE A C 1
ATOM 678 O O . ILE A 1 81 ? -2.731 -26.402 6.157 1.00 63.97 81 ILE A O 1
ATOM 682 N N . LYS A 1 82 ? -2.146 -26.002 4.026 1.00 47.53 82 LYS A N 1
ATOM 683 C CA . LYS A 1 82 ? -2.279 -27.398 3.599 1.00 47.53 82 LYS A CA 1
ATOM 684 C C . LYS A 1 82 ? -0.994 -28.125 4.002 1.00 47.53 82 LYS A C 1
ATOM 686 O O . LYS A 1 82 ? 0.067 -27.792 3.479 1.00 47.53 82 LYS A O 1
ATOM 691 N N . ASN A 1 83 ? -1.116 -29.055 4.951 1.00 44.84 83 ASN A N 1
ATOM 692 C CA . ASN A 1 83 ? -0.147 -30.138 5.143 1.00 44.84 83 ASN A CA 1
ATOM 693 C C . ASN A 1 83 ? -0.163 -31.077 3.934 1.00 44.84 83 ASN A C 1
ATOM 695 O O . ASN A 1 83 ? -1.272 -31.294 3.388 1.00 44.84 83 ASN A O 1
#

Sequence (83 aa):
MIEEQYLTKLKSLIEQKIGKEPVKIFIYGSSLERDNFRDIDLGIEGQLSARQISELREYFEESTFPYQIDIIDFNQVMLWIKN

Mean predicted aligned error: 4.57 Å

Foldseek 3Di:
DDDVVLVVVVVVVLCVQPPPFPKDKDWDDDNVPDPDDAEIEIEIEHPDDPVSQVVVQVPQVPDPRRHRYDYDYPVPDDDDDDD

Nearest PDB structures (foldseek):
  1usp-assembly1_A  TM=3.518E-01  e=6.680E-01  Deinococcus radiodurans R1 = ATCC 13939 = DSM 20539
  2bjo-assembly1_B  TM=4.309E-01  e=4.486E+00  Bacillus subtilis
  9jkp-assembly1_B  TM=3.841E-01  e=2.603E+00  Staphylococcus aureus subsp. aureus NCTC 8325
  6xmv-assembly1_A  TM=3.618E-01  e=3.417E+00  Neisseria gonorrhoeae FA 1090
  4noz-assembly1_A  TM=3.124E-01  e=3.417E+00  Burkholderia cenocepacia J2315

pLDDT: mean 89.02, std 9.94, range [44.84, 96.56]

Solvent-accessible surface area (backbone atoms only — not comparable to full-atom values): 5046 Å² total; per-residue (Å²): 68,72,54,69,70,57,53,56,48,50,51,52,54,49,40,70,72,66,47,89,61,77,59,50,76,47,76,46,70,58,24,75,78,29,79,84,58,68,50,40,43,35,39,38,38,56,90,66,54,74,64,57,54,48,54,51,43,54,49,45,73,73,42,89,58,97,50,47,60,47,75,42,58,53,82,71,61,74,87,77,79,82,127